Protein AF-A0A536LAM2-F1 (afdb_monomer)

Secondary structure (DSSP, 8-state):
--PPPEEEE-TT-SS--HHHHHHHHHHHHHHHHTT--EEEES--HHHHHHHHHTT-TTTSEEE-------------------------

Solvent-accessible surface area (backbone atoms only — not comparable to full-atom values): 5678 Å² total; per-residue (Å²): 130,89,58,75,61,47,77,42,80,31,68,84,50,83,78,60,51,72,66,56,49,51,54,50,53,50,51,33,51,55,29,44,77,71,68,25,44,40,35,38,32,59,65,41,71,70,43,51,52,50,35,50,74,70,68,36,55,92,74,48,48,67,52,74,77,78,71,78,76,80,74,74,75,80,78,84,78,83,81,86,82,88,84,87,79,95,76,135

Sequence (88 aa):
MATEPVIVDCACMARPDLAAIDWLARKQLEARRCGREVCLRNASLPLLQLIWLAGLDGSLRVEVKRQSEEREEAGGVEEEGELPDLSV

Structure (mmCIF, N/CA/C/O backbone):
data_AF-A0A536LAM2-F1
#
_entry.id   AF-A0A536LAM2-F1
#
loop_
_atom_site.group_PDB
_atom_site.id
_atom_site.type_symbol
_atom_site.label_atom_id
_atom_site.label_alt_id
_atom_site.label_comp_id
_atom_site.label_asym_id
_atom_site.label_entity_id
_atom_site.label_seq_id
_atom_site.pdbx_PDB_ins_code
_atom_site.Cartn_x
_atom_site.Cartn_y
_atom_site.Cartn_z
_atom_site.occupancy
_atom_site.B_iso_or_equiv
_atom_site.auth_seq_id
_atom_site.auth_comp_id
_atom_site.auth_asym_id
_atom_site.auth_atom_id
_atom_site.pdbx_PDB_model_num
ATOM 1 N N . MET A 1 1 ? -15.359 12.672 14.861 1.00 50.59 1 MET A N 1
ATOM 2 C CA . MET A 1 1 ? -13.950 13.105 14.779 1.00 50.59 1 MET A CA 1
ATOM 3 C C . MET A 1 1 ? -13.357 12.417 13.565 1.00 50.59 1 MET A C 1
ATOM 5 O O . MET A 1 1 ? -13.346 11.195 13.558 1.00 50.59 1 MET A O 1
ATOM 9 N N . ALA A 1 2 ? -13.004 13.150 12.509 1.00 59.78 2 ALA A N 1
ATOM 10 C CA . ALA A 1 2 ? -12.357 12.544 11.348 1.00 59.78 2 ALA A CA 1
ATOM 11 C C . ALA A 1 2 ? -10.920 12.188 11.744 1.00 59.78 2 ALA A C 1
ATOM 13 O O . ALA A 1 2 ? -10.130 13.078 12.047 1.00 59.78 2 ALA A O 1
ATOM 14 N N . THR A 1 3 ? -10.607 10.899 11.839 1.00 73.31 3 THR A N 1
ATOM 15 C CA . THR A 1 3 ? -9.250 10.437 12.132 1.00 73.31 3 THR A CA 1
ATOM 16 C C . THR A 1 3 ? -8.393 10.630 10.885 1.00 73.31 3 THR A C 1
ATOM 18 O O . THR A 1 3 ? -8.745 10.133 9.817 1.00 73.31 3 THR A O 1
ATOM 21 N N . GLU A 1 4 ? -7.276 11.351 10.998 1.00 85.12 4 GLU A N 1
ATOM 22 C CA . GLU A 1 4 ? -6.392 11.592 9.853 1.00 85.12 4 GLU A CA 1
ATOM 23 C C . GLU A 1 4 ? -5.821 10.271 9.310 1.00 85.12 4 GLU A C 1
ATOM 25 O O . GLU A 1 4 ? -5.270 9.476 10.091 1.00 85.12 4 GLU A O 1
ATOM 30 N N . PRO A 1 5 ? -5.914 10.014 7.992 1.00 86.69 5 PRO A N 1
ATOM 31 C CA . PRO A 1 5 ? -5.371 8.801 7.404 1.00 86.69 5 PRO A CA 1
ATOM 32 C C . PRO A 1 5 ? -3.842 8.780 7.498 1.00 86.69 5 PRO A C 1
ATOM 34 O O . PRO A 1 5 ? -3.167 9.808 7.552 1.00 86.69 5 PRO A O 1
ATOM 37 N N . VAL A 1 6 ? -3.281 7.579 7.534 1.00 89.94 6 VAL A N 1
ATOM 38 C CA . VAL A 1 6 ? -1.843 7.352 7.409 1.00 89.94 6 VAL A CA 1
ATOM 39 C C . VAL A 1 6 ? -1.512 7.327 5.923 1.00 89.94 6 VAL A C 1
ATOM 41 O O . VAL A 1 6 ? -1.957 6.436 5.205 1.00 89.94 6 VAL A O 1
ATOM 44 N N . ILE A 1 7 ? -0.736 8.298 5.451 1.00 91.62 7 ILE A N 1
ATOM 45 C CA . ILE A 1 7 ? -0.323 8.356 4.047 1.00 91.62 7 ILE A CA 1
ATOM 46 C C . ILE A 1 7 ? 0.948 7.528 3.865 1.00 91.62 7 ILE A C 1
ATOM 48 O O . ILE A 1 7 ? 1.929 7.726 4.582 1.00 91.62 7 ILE A O 1
ATOM 52 N N . VAL A 1 8 ? 0.937 6.627 2.886 1.00 91.25 8 VAL A N 1
ATOM 53 C CA . VAL A 1 8 ? 2.104 5.8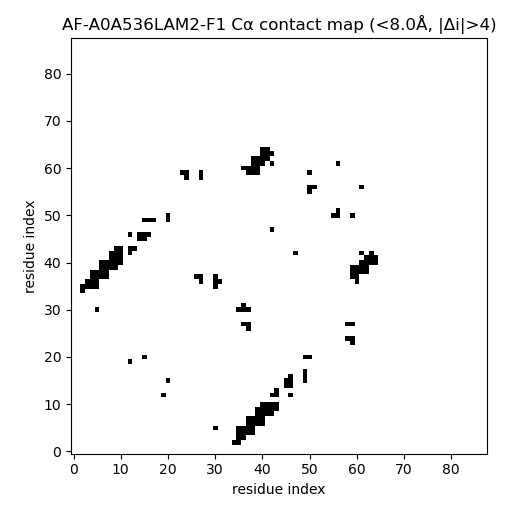40 2.476 1.00 91.25 8 VAL A CA 1
ATOM 54 C C . VAL A 1 8 ? 2.477 6.224 1.051 1.00 91.25 8 VAL A C 1
ATOM 56 O O . VAL A 1 8 ? 1.713 5.986 0.114 1.00 91.25 8 VAL A O 1
ATOM 59 N N . ASP A 1 9 ? 3.656 6.821 0.887 1.00 91.50 9 ASP A N 1
ATOM 60 C CA . ASP A 1 9 ? 4.215 7.109 -0.433 1.00 91.50 9 ASP A CA 1
ATOM 61 C C . ASP A 1 9 ? 4.835 5.838 -1.027 1.00 91.50 9 ASP A C 1
ATOM 63 O O . ASP A 1 9 ? 5.769 5.261 -0.471 1.00 91.50 9 ASP A O 1
ATOM 67 N N . CYS A 1 10 ? 4.284 5.396 -2.153 1.00 90.06 10 CYS A N 1
ATOM 68 C CA . CYS A 1 10 ? 4.674 4.184 -2.861 1.00 90.06 10 CYS A CA 1
ATOM 69 C C . CYS A 1 10 ? 5.639 4.467 -4.023 1.00 90.06 10 CYS A C 1
ATOM 71 O O . CYS A 1 10 ? 5.992 3.537 -4.747 1.00 90.06 10 CYS A O 1
ATOM 73 N N . ALA A 1 11 ? 6.109 5.710 -4.199 1.00 88.88 11 ALA A N 1
ATOM 74 C CA . ALA A 1 11 ? 7.018 6.073 -5.289 1.00 88.88 11 ALA A CA 1
ATOM 75 C C . ALA A 1 11 ? 8.331 5.266 -5.284 1.00 88.88 11 ALA A C 1
ATOM 77 O O . ALA A 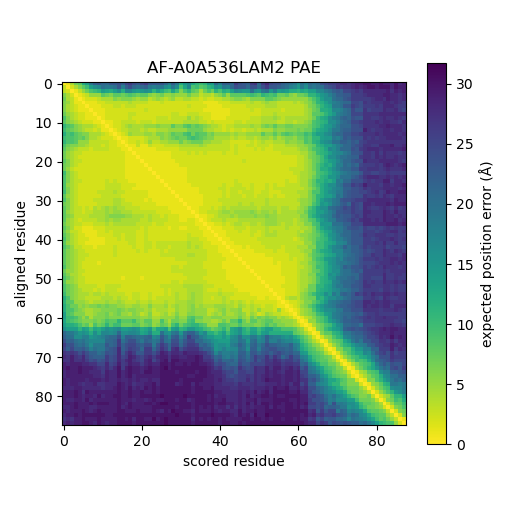1 11 ? 8.926 5.040 -6.334 1.00 88.88 11 ALA A O 1
ATOM 78 N N . CYS A 1 12 ? 8.779 4.792 -4.115 1.00 86.00 12 CYS A N 1
ATOM 79 C CA . CYS A 1 12 ? 9.969 3.948 -3.986 1.00 86.00 12 CYS A CA 1
ATOM 80 C C . CYS A 1 12 ? 9.731 2.467 -4.350 1.00 86.00 12 CYS A C 1
ATOM 82 O O . CYS A 1 12 ? 10.691 1.706 -4.472 1.00 86.00 12 CYS A O 1
ATOM 84 N N . MET A 1 13 ? 8.480 2.044 -4.558 1.00 87.12 13 MET A N 1
ATOM 85 C CA . MET A 1 13 ? 8.106 0.661 -4.879 1.00 87.12 13 MET A CA 1
ATOM 86 C C . MET A 1 13 ? 8.115 0.430 -6.396 1.00 87.12 13 MET A C 1
ATOM 88 O O . MET A 1 13 ? 7.083 0.178 -7.020 1.00 87.12 13 MET A O 1
ATOM 92 N N . ALA A 1 14 ? 9.301 0.526 -7.003 1.00 80.12 14 ALA A N 1
ATOM 93 C CA . ALA A 1 14 ? 9.474 0.385 -8.453 1.00 80.12 14 ALA A CA 1
ATOM 94 C C . ALA A 1 14 ? 9.096 -1.015 -8.975 1.00 80.12 14 ALA A C 1
ATOM 96 O O . ALA A 1 14 ? 8.638 -1.156 -10.107 1.00 80.12 14 ALA A O 1
ATOM 97 N N . ARG A 1 15 ? 9.276 -2.053 -8.150 1.00 88.75 15 ARG A N 1
ATOM 98 C CA . ARG A 1 15 ? 8.947 -3.441 -8.491 1.00 88.75 15 ARG A CA 1
ATOM 99 C C . ARG A 1 15 ? 8.230 -4.108 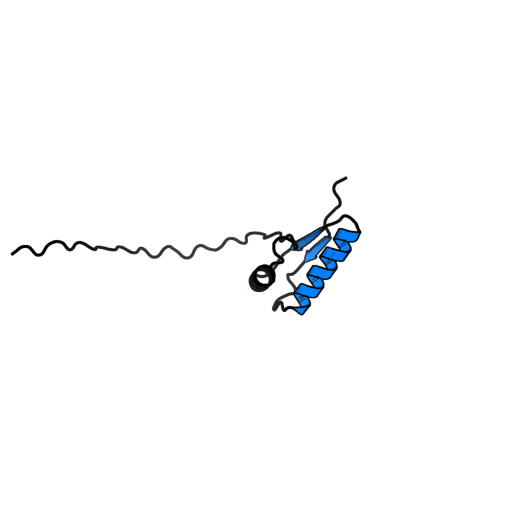-7.311 1.00 88.75 15 ARG A C 1
ATOM 101 O O . ARG A 1 15 ? 8.875 -4.782 -6.514 1.00 88.75 15 ARG A O 1
ATOM 108 N N . PRO A 1 16 ? 6.927 -3.837 -7.142 1.00 89.12 16 PRO A N 1
ATOM 109 C CA . PRO A 1 16 ? 6.157 -4.342 -6.016 1.00 89.12 16 PRO A CA 1
ATOM 110 C C . PRO A 1 16 ? 5.972 -5.857 -6.131 1.00 89.12 16 PRO A C 1
ATOM 112 O O . PRO A 1 16 ? 5.711 -6.385 -7.212 1.00 89.12 16 PRO A O 1
ATOM 115 N N . ASP A 1 17 ? 6.102 -6.542 -5.002 1.00 92.81 17 ASP A N 1
ATOM 116 C CA . ASP A 1 17 ? 5.903 -7.979 -4.858 1.00 92.81 17 ASP A CA 1
ATOM 117 C C . ASP A 1 17 ? 4.909 -8.274 -3.722 1.00 92.81 17 ASP A C 1
ATOM 119 O O . ASP A 1 17 ? 4.347 -7.372 -3.094 1.00 92.81 17 ASP A O 1
ATOM 123 N N . LEU A 1 18 ? 4.668 -9.556 -3.446 1.00 92.31 18 LEU A N 1
ATOM 124 C CA . LEU A 1 18 ? 3.752 -9.957 -2.377 1.00 92.31 18 LEU A CA 1
ATOM 125 C C . LEU A 1 18 ? 4.253 -9.566 -0.978 1.00 92.31 18 LEU A C 1
ATOM 127 O O . LEU A 1 18 ? 3.434 -9.402 -0.076 1.00 92.31 18 LEU A O 1
ATOM 131 N N . ALA A 1 19 ? 5.562 -9.372 -0.786 1.00 93.25 19 ALA A N 1
ATOM 132 C CA . ALA A 1 19 ? 6.096 -8.888 0.483 1.00 93.25 19 ALA A CA 1
ATOM 133 C C . ALA A 1 19 ? 5.743 -7.407 0.698 1.00 93.25 19 ALA A C 1
ATOM 135 O O . ALA A 1 19 ? 5.354 -7.020 1.802 1.00 93.25 19 ALA A O 1
ATOM 136 N N . ALA A 1 20 ? 5.789 -6.591 -0.359 1.00 92.06 20 ALA A N 1
ATOM 137 C CA . ALA A 1 20 ? 5.297 -5.216 -0.322 1.00 92.06 20 ALA A CA 1
ATOM 138 C C . ALA A 1 20 ? 3.791 -5.162 -0.000 1.00 92.06 20 ALA A C 1
ATOM 140 O O . ALA A 1 20 ? 3.365 -4.345 0.818 1.00 92.06 20 ALA A O 1
ATOM 141 N N . ILE A 1 21 ? 2.992 -6.066 -0.578 1.00 92.88 21 ILE A N 1
ATOM 142 C CA . ILE A 1 21 ? 1.556 -6.176 -0.280 1.00 92.88 21 ILE A CA 1
ATOM 143 C C . ILE A 1 21 ? 1.301 -6.569 1.178 1.00 92.88 21 ILE A C 1
ATOM 145 O O . ILE A 1 21 ? 0.491 -5.918 1.839 1.00 92.88 21 ILE A O 1
ATOM 149 N N . ASP A 1 22 ? 1.992 -7.588 1.701 1.00 93.88 22 ASP A N 1
ATOM 150 C CA . ASP A 1 22 ? 1.864 -7.995 3.109 1.00 93.88 22 ASP A CA 1
ATOM 151 C C . ASP A 1 22 ? 2.207 -6.831 4.047 1.00 93.88 22 ASP A C 1
ATOM 153 O O . ASP A 1 22 ? 1.466 -6.543 4.992 1.00 93.88 22 ASP A O 1
ATOM 157 N N . TRP A 1 23 ? 3.275 -6.090 3.745 1.00 94.25 23 TRP A N 1
ATOM 158 C CA . TRP A 1 23 ? 3.657 -4.914 4.520 1.00 94.25 23 TRP A CA 1
ATOM 159 C C . TRP A 1 23 ? 2.566 -3.830 4.516 1.00 94.25 23 TRP A C 1
ATOM 161 O O . TRP A 1 23 ? 2.199 -3.326 5.582 1.00 94.25 23 TRP A O 1
ATOM 171 N N . LEU A 1 24 ? 1.991 -3.508 3.351 1.00 92.88 24 LEU A N 1
ATOM 172 C CA . LEU A 1 24 ? 0.887 -2.544 3.232 1.00 92.88 24 LEU A CA 1
ATOM 173 C C . LEU A 1 24 ? -0.364 -3.007 3.988 1.00 92.88 24 LEU A C 1
ATOM 175 O O . LEU A 1 24 ? -0.973 -2.226 4.725 1.00 92.88 24 LEU A O 1
ATOM 179 N N . ALA A 1 25 ? -0.721 -4.285 3.864 1.00 92.50 25 ALA A N 1
ATOM 180 C CA . ALA A 1 25 ? -1.862 -4.874 4.557 1.00 92.50 25 ALA A CA 1
ATOM 181 C C . ALA A 1 25 ? -1.686 -4.815 6.083 1.00 92.50 25 ALA A C 1
ATOM 183 O O . ALA A 1 25 ? -2.611 -4.437 6.809 1.00 92.50 25 ALA A O 1
ATOM 184 N N . ARG A 1 26 ? -0.479 -5.102 6.585 1.00 93.25 26 ARG A N 1
ATOM 185 C CA . ARG A 1 26 ? -0.147 -4.957 8.011 1.00 93.25 26 ARG A CA 1
ATOM 186 C C . ARG A 1 26 ? -0.250 -3.512 8.478 1.00 93.25 26 AR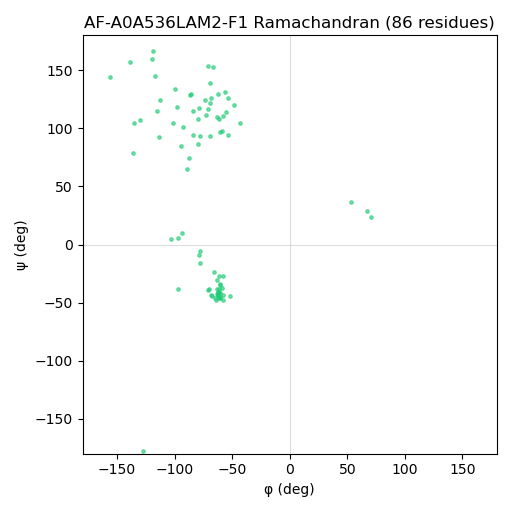G A C 1
ATOM 188 O O . ARG A 1 26 ? -0.830 -3.272 9.535 1.00 93.25 26 ARG A O 1
ATOM 195 N N . LYS A 1 27 ? 0.226 -2.545 7.688 1.00 93.25 27 LYS A N 1
ATOM 196 C CA . LYS A 1 27 ? 0.081 -1.116 8.020 1.00 93.25 27 LYS A CA 1
ATOM 197 C C . LYS A 1 27 ? -1.382 -0.689 8.076 1.00 93.25 27 LYS A C 1
ATOM 199 O O . LYS A 1 27 ? -1.780 0.015 9.003 1.00 93.25 27 LYS A O 1
ATOM 204 N N . GLN A 1 28 ? -2.204 -1.166 7.147 1.00 91.00 28 GLN A N 1
ATOM 205 C CA . GLN A 1 28 ? -3.645 -0.918 7.155 1.00 91.00 28 GLN A CA 1
ATOM 206 C C . GLN A 1 28 ? -4.329 -1.528 8.388 1.00 91.00 28 GLN A C 1
ATOM 208 O O . GLN A 1 28 ? -5.224 -0.902 8.965 1.00 91.00 28 GLN A O 1
ATOM 213 N N . LEU A 1 29 ? -3.902 -2.716 8.821 1.00 92.12 29 LEU A N 1
ATOM 214 C CA . LEU A 1 29 ? -4.399 -3.357 10.038 1.00 92.12 29 LEU A CA 1
ATOM 215 C C . LEU A 1 29 ? -3.986 -2.594 11.307 1.00 92.12 29 LEU A C 1
ATOM 217 O O . LEU A 1 29 ? -4.819 -2.382 12.188 1.00 92.12 29 LEU A O 1
ATOM 221 N N . GLU A 1 30 ? -2.727 -2.160 11.398 1.00 92.69 30 GLU A N 1
ATOM 222 C CA . GLU A 1 30 ? -2.222 -1.315 12.491 1.00 92.69 30 GLU A CA 1
ATOM 223 C C . GLU A 1 30 ? -3.015 -0.006 12.585 1.00 92.69 30 GLU A C 1
ATOM 225 O O . GLU A 1 30 ? -3.511 0.339 13.658 1.00 92.69 30 GLU A O 1
ATOM 230 N N . ALA A 1 31 ? -3.225 0.678 11.456 1.00 90.81 31 ALA A N 1
ATOM 231 C CA . ALA A 1 31 ? -4.021 1.899 11.407 1.00 90.81 31 ALA A CA 1
ATOM 232 C C . ALA A 1 31 ? -5.471 1.652 11.853 1.00 90.81 31 ALA A C 1
ATOM 234 O O . ALA A 1 31 ? -5.982 2.392 12.696 1.00 90.81 31 ALA A O 1
ATOM 235 N N . ARG A 1 32 ? -6.114 0.577 11.369 1.00 89.69 32 ARG A N 1
ATOM 236 C CA . ARG A 1 32 ? -7.502 0.234 11.738 1.00 89.69 32 ARG A CA 1
ATOM 237 C C . ARG A 1 32 ? -7.661 -0.040 13.224 1.00 89.69 32 ARG A C 1
ATOM 239 O O . ARG A 1 32 ? -8.644 0.396 13.814 1.00 89.69 32 ARG A O 1
ATOM 246 N N . ARG A 1 33 ? -6.684 -0.701 13.848 1.00 92.38 33 ARG A N 1
ATOM 247 C CA . ARG A 1 33 ? -6.665 -0.911 15.307 1.00 92.38 33 ARG A CA 1
ATOM 248 C C . ARG A 1 33 ? -6.613 0.404 16.087 1.00 92.38 33 ARG A C 1
ATOM 250 O O . ARG A 1 33 ? -7.121 0.460 17.200 1.00 92.38 33 ARG A O 1
ATOM 257 N N . CYS A 1 34 ? -6.062 1.458 15.492 1.00 90.19 34 CYS A N 1
ATOM 258 C CA . CYS A 1 34 ? -6.050 2.814 16.037 1.00 90.19 34 CYS A CA 1
ATOM 259 C C . CYS A 1 34 ? -7.225 3.688 15.553 1.00 90.19 34 CYS A C 1
ATOM 261 O O . CYS A 1 34 ? -7.204 4.897 15.773 1.00 90.19 34 CYS A O 1
ATOM 263 N N . GLY A 1 35 ? -8.229 3.121 14.870 1.00 90.38 35 GLY A N 1
ATOM 264 C CA . GLY A 1 35 ? -9.365 3.875 14.323 1.00 90.38 35 GLY A CA 1
ATOM 265 C C . GLY A 1 35 ? -9.013 4.772 13.129 1.00 90.38 35 GLY A C 1
ATOM 266 O O . GLY A 1 35 ? -9.695 5.768 12.885 1.00 90.38 35 GLY A O 1
ATOM 267 N N . ARG A 1 36 ? -7.933 4.452 12.409 1.00 90.31 36 ARG A N 1
ATOM 268 C CA . ARG A 1 36 ? -7.415 5.180 11.239 1.00 90.31 36 ARG A CA 1
ATOM 269 C C . ARG A 1 36 ? -7.419 4.282 10.000 1.00 90.31 36 ARG A C 1
ATOM 271 O O . ARG A 1 36 ? -7.521 3.061 10.097 1.00 90.31 36 ARG A O 1
ATOM 278 N N . GLU A 1 37 ? -7.250 4.879 8.829 1.00 88.56 37 GLU A N 1
ATOM 279 C CA . GLU A 1 37 ? -7.089 4.160 7.559 1.00 88.56 37 GLU A CA 1
ATOM 280 C C . GLU A 1 37 ? -5.739 4.493 6.911 1.00 88.56 37 GLU A C 1
ATOM 282 O O . GLU A 1 37 ? -5.128 5.503 7.259 1.00 88.56 37 GLU A O 1
ATOM 287 N N . VAL A 1 38 ? -5.257 3.640 6.000 1.00 90.19 38 VAL A N 1
ATOM 288 C CA . VAL A 1 38 ? -4.067 3.916 5.187 1.00 90.19 38 VAL A CA 1
ATOM 289 C C . VAL A 1 38 ? -4.508 4.387 3.804 1.00 90.19 38 VAL A C 1
ATOM 291 O O . VAL A 1 38 ? -5.371 3.768 3.184 1.00 90.19 38 VAL A O 1
ATOM 294 N N . CYS A 1 39 ? -3.880 5.456 3.319 1.00 89.56 39 CYS A N 1
ATOM 295 C CA . CYS A 1 39 ? -4.025 5.943 1.951 1.00 89.56 39 CYS A CA 1
ATOM 296 C C . CYS A 1 39 ? -2.704 5.766 1.198 1.00 89.56 39 CYS A C 1
ATOM 298 O O . CYS A 1 39 ? -1.663 6.270 1.633 1.00 89.56 39 CYS A O 1
ATOM 300 N N . LEU A 1 40 ? -2.742 5.067 0.063 1.00 91.06 40 LEU A N 1
ATOM 301 C CA . LEU A 1 40 ? -1.576 4.901 -0.806 1.00 91.06 40 LEU A CA 1
ATOM 302 C C . LEU A 1 40 ? -1.464 6.082 -1.766 1.00 91.06 40 LEU A C 1
ATOM 304 O O . LEU A 1 40 ? -2.424 6.406 -2.465 1.00 91.06 40 LEU A O 1
ATOM 308 N N . ARG A 1 41 ? -0.279 6.690 -1.829 1.00 90.62 41 ARG A N 1
ATOM 309 C CA . ARG A 1 41 ? 0.051 7.808 -2.719 1.00 90.62 41 ARG A CA 1
ATOM 310 C C . ARG A 1 41 ? 1.154 7.396 -3.690 1.00 90.62 41 ARG A C 1
ATOM 312 O O . ARG A 1 41 ? 2.052 6.656 -3.310 1.00 90.62 41 ARG A O 1
ATOM 319 N N . ASN A 1 42 ? 1.099 7.896 -4.927 1.00 89.62 42 ASN A N 1
ATOM 320 C CA . ASN A 1 42 ? 2.067 7.580 -5.991 1.00 89.62 42 ASN A CA 1
ATOM 321 C C . ASN A 1 42 ? 2.244 6.061 -6.212 1.00 89.62 42 ASN A C 1
ATOM 323 O O . ASN A 1 42 ? 3.352 5.580 -6.443 1.00 89.62 42 ASN A O 1
ATOM 327 N N . ALA A 1 43 ? 1.159 5.291 -6.089 1.00 89.94 43 ALA A N 1
ATOM 328 C CA . ALA A 1 43 ? 1.178 3.861 -6.362 1.00 89.94 43 ALA A CA 1
ATOM 329 C C . ALA A 1 43 ? 1.380 3.614 -7.864 1.00 89.94 43 ALA A C 1
ATOM 331 O O . ALA A 1 43 ? 0.649 4.154 -8.694 1.00 89.94 43 ALA A O 1
ATOM 332 N N . SER A 1 44 ? 2.384 2.806 -8.203 1.00 90.50 44 SER A N 1
ATOM 333 C CA . SER A 1 44 ? 2.689 2.435 -9.584 1.00 90.50 44 SER A CA 1
ATOM 334 C C . SER A 1 44 ? 1.622 1.490 -10.151 1.00 90.50 44 SER A C 1
ATOM 336 O O . SER A 1 44 ? 0.995 0.737 -9.406 1.00 90.50 44 SER A O 1
ATOM 338 N N . LEU A 1 45 ? 1.429 1.480 -11.476 1.00 90.38 45 LEU A N 1
ATOM 339 C CA . LEU A 1 45 ? 0.481 0.563 -12.133 1.00 90.38 45 LEU A CA 1
ATOM 340 C C . LEU A 1 45 ? 0.683 -0.915 -11.733 1.00 90.38 45 LEU A C 1
ATOM 342 O O . LEU A 1 45 ? -0.312 -1.556 -11.391 1.00 90.38 45 LEU A O 1
ATOM 346 N N . PRO A 1 46 ? 1.921 -1.457 -11.671 1.00 92.31 46 PRO A N 1
ATOM 347 C CA . PRO A 1 46 ? 2.141 -2.827 -11.204 1.00 92.31 46 PRO A CA 1
ATOM 348 C C . PRO A 1 46 ? 1.671 -3.063 -9.763 1.00 92.31 46 PRO A C 1
ATOM 350 O O . PRO A 1 46 ? 1.181 -4.144 -9.447 1.00 92.31 46 PRO A O 1
ATOM 353 N N . LEU A 1 47 ? 1.782 -2.057 -8.885 1.00 91.69 47 LEU A N 1
ATOM 354 C CA . LEU A 1 47 ? 1.307 -2.161 -7.503 1.00 91.69 47 LEU A CA 1
ATOM 355 C C . LEU A 1 47 ? -0.221 -2.231 -7.466 1.00 91.69 47 LEU A C 1
ATOM 357 O O . LEU A 1 47 ? -0.775 -3.060 -6.751 1.00 91.69 47 LEU A O 1
ATOM 361 N N . LEU A 1 48 ? -0.898 -1.399 -8.261 1.00 91.06 48 LEU A N 1
ATOM 362 C CA . LEU A 1 48 ? -2.361 -1.407 -8.361 1.00 91.06 48 LEU A CA 1
ATOM 363 C C . LEU A 1 48 ? -2.884 -2.740 -8.894 1.00 91.06 48 LEU A C 1
ATOM 365 O O . LEU A 1 48 ? -3.819 -3.301 -8.326 1.00 91.06 48 LEU A O 1
ATOM 369 N N . GLN A 1 49 ? -2.246 -3.274 -9.937 1.00 92.44 49 GLN A N 1
ATOM 370 C CA . GLN A 1 49 ? -2.575 -4.588 -10.489 1.00 92.44 49 GLN A CA 1
ATOM 371 C C . GLN A 1 49 ? -2.397 -5.694 -9.451 1.00 92.44 49 GLN A C 1
ATOM 373 O O . GLN A 1 49 ? -3.248 -6.571 -9.345 1.00 92.44 49 GLN A O 1
ATOM 378 N N . LEU A 1 50 ? -1.325 -5.639 -8.659 1.00 93.69 50 LEU A N 1
ATOM 379 C CA . LEU A 1 50 ? -1.073 -6.633 -7.624 1.00 93.69 50 LEU A CA 1
ATOM 380 C C . LEU A 1 50 ? -2.070 -6.529 -6.458 1.00 93.69 50 LEU A C 1
ATOM 382 O O . LEU A 1 50 ? -2.517 -7.555 -5.954 1.00 93.69 50 LEU A O 1
ATOM 386 N N . ILE A 1 51 ? -2.464 -5.315 -6.060 1.00 92.44 51 ILE A N 1
ATOM 387 C CA . ILE A 1 51 ? -3.520 -5.083 -5.058 1.00 92.44 51 ILE A CA 1
ATOM 388 C C . ILE A 1 51 ? -4.854 -5.658 -5.540 1.00 92.44 51 ILE A C 1
ATOM 390 O O . ILE A 1 51 ? -5.533 -6.344 -4.776 1.00 92.44 51 ILE A O 1
ATOM 394 N N . TRP A 1 52 ? -5.210 -5.404 -6.801 1.00 92.88 52 TRP A N 1
ATOM 395 C CA . TRP A 1 52 ? -6.428 -5.936 -7.409 1.00 92.88 52 TRP A CA 1
ATOM 396 C C . TRP A 1 52 ? -6.387 -7.464 -7.513 1.00 92.88 52 TRP A C 1
ATOM 398 O O . TRP A 1 52 ? -7.322 -8.135 -7.087 1.00 92.88 52 TRP A O 1
ATOM 408 N N . LEU A 1 53 ? -5.268 -8.026 -7.983 1.00 93.75 53 LEU A N 1
ATOM 409 C CA . LEU A 1 53 ? -5.051 -9.472 -8.060 1.00 93.75 53 LEU A CA 1
ATOM 410 C C . LEU A 1 53 ? -5.156 -10.144 -6.683 1.00 93.75 53 LEU A C 1
ATOM 412 O O . LEU A 1 53 ? -5.682 -11.248 -6.571 1.00 93.75 53 LEU A O 1
ATOM 416 N N . ALA A 1 54 ? -4.674 -9.476 -5.634 1.00 91.50 54 ALA A N 1
ATOM 417 C CA . ALA A 1 54 ? -4.767 -9.948 -4.256 1.00 91.50 54 ALA A CA 1
ATOM 418 C C . ALA A 1 54 ? -6.158 -9.742 -3.621 1.00 91.50 54 ALA A C 1
ATOM 420 O O . ALA A 1 54 ? -6.369 -10.179 -2.490 1.00 91.50 54 ALA A O 1
ATOM 421 N N . GLY A 1 55 ? -7.096 -9.070 -4.302 1.00 90.62 55 GLY A N 1
ATOM 422 C CA . GLY A 1 55 ? -8.427 -8.747 -3.774 1.00 90.62 55 GLY A CA 1
ATOM 423 C C . GLY A 1 55 ? -8.401 -7.752 -2.608 1.00 90.62 55 GLY A C 1
ATOM 424 O O . GLY A 1 55 ? -9.244 -7.812 -1.712 1.00 90.62 55 GLY A O 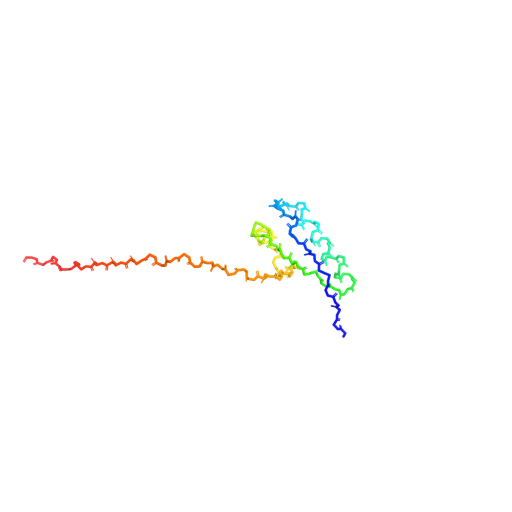1
ATOM 425 N N . LEU A 1 56 ? -7.397 -6.871 -2.567 1.00 89.50 56 LEU A N 1
ATOM 426 C CA . LEU A 1 56 ? -7.181 -5.915 -1.475 1.00 89.50 56 LEU A CA 1
ATOM 427 C C . LEU A 1 56 ? -7.611 -4.485 -1.820 1.00 89.50 56 LEU A C 1
ATOM 429 O O . LEU A 1 56 ? -7.431 -3.586 -0.998 1.00 89.50 56 LEU A O 1
ATOM 433 N N . ASP A 1 57 ? -8.207 -4.260 -2.986 1.00 86.81 57 ASP A N 1
ATOM 434 C CA . ASP A 1 57 ? -8.660 -2.954 -3.477 1.00 86.81 57 ASP A CA 1
ATOM 435 C C . ASP A 1 57 ? -9.713 -2.296 -2.565 1.00 86.81 57 ASP A C 1
ATOM 437 O O . ASP A 1 57 ? -9.673 -1.088 -2.341 1.00 86.81 57 ASP A O 1
ATOM 441 N N . GLY A 1 58 ? -10.600 -3.082 -1.946 1.00 82.38 58 GLY A N 1
ATOM 442 C CA . GLY A 1 58 ? -11.561 -2.575 -0.955 1.00 82.38 58 GLY A CA 1
ATOM 443 C C . GLY A 1 58 ? -10.960 -2.320 0.435 1.00 82.38 58 GLY A C 1
ATOM 444 O O . GLY A 1 58 ? -11.563 -1.640 1.269 1.00 82.38 58 GLY A O 1
ATOM 445 N N . SER A 1 59 ? -9.775 -2.871 0.710 1.00 83.25 59 SER A N 1
ATOM 446 C CA . SER A 1 59 ? -9.100 -2.748 2.008 1.00 83.25 59 SER A CA 1
ATOM 447 C C . SER A 1 59 ? -8.060 -1.634 2.025 1.00 83.25 59 SER A C 1
ATOM 449 O O . SER A 1 59 ? -7.940 -0.944 3.041 1.00 83.25 59 SER A O 1
ATOM 451 N N . LEU A 1 60 ? -7.326 -1.470 0.922 1.00 82.00 60 LEU A N 1
ATOM 452 C CA . LEU A 1 60 ? -6.283 -0.472 0.721 1.00 82.00 60 LEU A CA 1
ATOM 453 C C . LEU A 1 60 ? 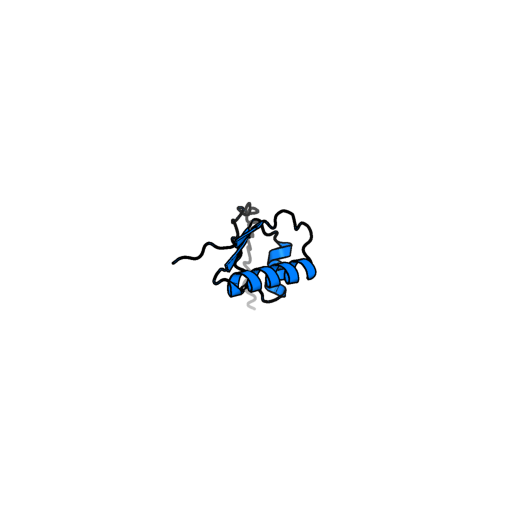-6.845 0.670 -0.124 1.00 82.00 60 LEU A C 1
ATOM 455 O O . LEU A 1 60 ? -6.992 0.539 -1.337 1.00 82.00 60 LEU A O 1
ATOM 459 N N . AR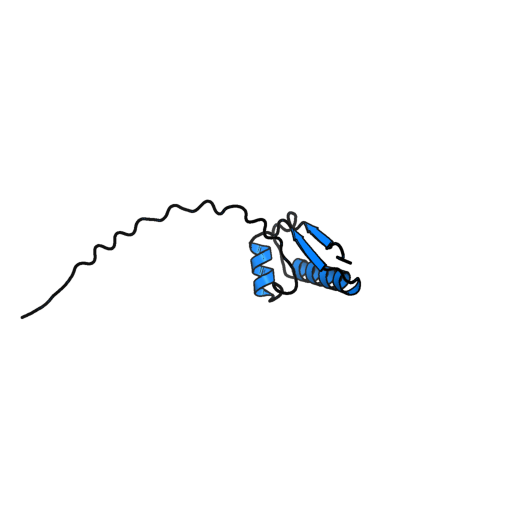G A 1 61 ? -7.144 1.814 0.502 1.00 75.94 61 ARG A N 1
ATOM 460 C CA . ARG A 1 61 ? -7.587 2.990 -0.254 1.00 75.94 61 ARG A CA 1
ATOM 461 C C . ARG A 1 61 ? -6.410 3.565 -1.030 1.00 75.94 61 ARG A C 1
ATOM 463 O O . ARG A 1 61 ? -5.432 4.036 -0.450 1.00 75.94 61 ARG A O 1
ATOM 470 N N . VAL A 1 62 ? -6.513 3.539 -2.351 1.00 70.44 62 VAL A N 1
ATOM 471 C CA . VAL A 1 62 ? -5.515 4.128 -3.239 1.00 70.44 62 VAL A CA 1
ATOM 472 C C . VAL A 1 62 ? -5.984 5.512 -3.666 1.00 70.44 62 VAL A C 1
ATOM 474 O 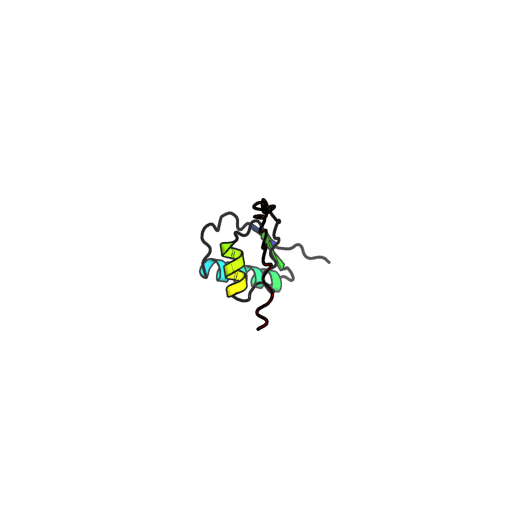O . VAL A 1 62 ? -7.002 5.643 -4.346 1.00 70.44 62 VAL A O 1
ATOM 477 N N . GLU A 1 63 ? -5.219 6.549 -3.330 1.00 63.28 63 GLU A N 1
ATOM 478 C CA . GLU A 1 63 ? -5.381 7.849 -3.975 1.00 63.28 63 GLU A CA 1
ATOM 479 C C . GLU A 1 63 ? -4.671 7.805 -5.326 1.00 63.28 63 GLU A C 1
ATOM 481 O O . GLU A 1 63 ? -3.499 8.168 -5.472 1.00 63.28 63 GLU A O 1
ATOM 486 N N . VAL A 1 64 ? -5.394 7.331 -6.341 1.00 55.38 64 VAL A N 1
ATOM 487 C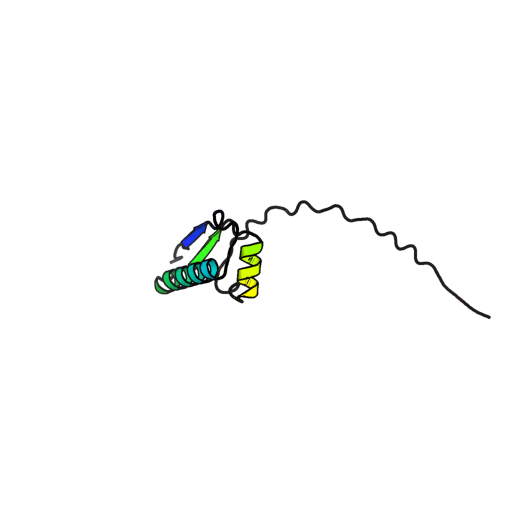 CA . VAL A 1 64 ? -4.944 7.439 -7.726 1.00 55.38 64 VAL A CA 1
ATOM 488 C C . VAL A 1 64 ? -5.002 8.919 -8.095 1.00 55.38 64 VAL A C 1
ATOM 490 O O . VAL A 1 64 ? -6.033 9.432 -8.533 1.00 55.38 64 VAL A O 1
ATOM 493 N N . LYS A 1 65 ? -3.885 9.635 -7.930 1.00 48.75 65 LYS A N 1
ATOM 494 C CA . LYS A 1 65 ? -3.638 10.821 -8.752 1.00 48.75 65 LYS A CA 1
ATOM 495 C C . LYS A 1 65 ? -3.644 10.321 -10.191 1.00 48.75 65 LYS A C 1
ATOM 497 O O . LYS A 1 65 ? -2.650 9.764 -10.638 1.00 48.75 65 LYS A O 1
ATOM 502 N N . ARG A 1 66 ? -4.783 10.462 -10.875 1.00 45.84 66 ARG A N 1
ATOM 503 C CA . ARG A 1 66 ? -4.917 10.259 -12.319 1.00 45.84 66 ARG A CA 1
ATOM 504 C C . ARG A 1 66 ? -3.858 11.130 -12.994 1.00 45.84 66 ARG A C 1
ATOM 506 O O . ARG A 1 66 ? -4.065 12.328 -13.170 1.00 45.84 66 ARG A O 1
ATOM 513 N N . GLN A 1 67 ? -2.693 10.563 -13.284 1.00 44.44 67 GLN A N 1
ATOM 514 C CA . GLN A 1 67 ? -1.815 11.132 -14.289 1.00 44.44 67 GLN A CA 1
ATOM 515 C C . GLN A 1 67 ? -2.544 10.901 -15.606 1.00 44.44 67 GLN A C 1
ATOM 517 O O . GLN A 1 67 ? -2.968 9.781 -15.877 1.00 44.44 67 GLN A O 1
ATOM 522 N N . SER A 1 68 ? -2.808 11.995 -16.319 1.00 45.56 68 SER A N 1
ATOM 523 C CA . SER A 1 68 ? -3.496 11.984 -17.603 1.00 45.56 68 SER A CA 1
ATOM 524 C C . SER A 1 68 ? -2.858 10.925 -18.490 1.00 45.56 68 SER A C 1
ATOM 526 O O . SER A 1 68 ? -1.663 10.989 -18.759 1.00 45.56 68 SER A O 1
ATOM 528 N N . GLU A 1 69 ? -3.653 9.954 -18.917 1.00 48.94 69 GLU A N 1
ATOM 529 C CA . GLU A 1 69 ? -3.314 9.128 -20.061 1.00 48.94 69 GLU A CA 1
ATOM 530 C C . GLU A 1 69 ? -3.265 10.112 -21.237 1.00 48.94 69 GLU A C 1
ATOM 532 O O . GLU A 1 69 ? -4.280 10.723 -21.585 1.00 48.94 69 GLU A O 1
ATOM 537 N N . GLU A 1 70 ? -2.072 10.387 -21.771 1.00 45.88 70 GLU A N 1
ATOM 538 C CA . GLU A 1 70 ? -1.962 10.966 -23.106 1.00 45.88 70 GLU A CA 1
ATOM 539 C C . GLU A 1 70 ? -2.596 9.948 -24.046 1.00 45.88 70 GLU A C 1
ATOM 541 O O . GLU A 1 70 ? -2.025 8.915 -24.378 1.00 45.88 70 GLU A O 1
ATOM 546 N N . ARG A 1 71 ? -3.864 10.222 -24.338 1.00 57.56 71 ARG A N 1
ATOM 547 C CA . ARG A 1 71 ? -4.723 9.567 -25.306 1.00 57.56 71 ARG A CA 1
ATOM 548 C C . ARG A 1 71 ? -3.919 9.335 -26.584 1.00 57.56 71 ARG A C 1
ATOM 550 O O . ARG A 1 71 ? -3.687 10.279 -27.332 1.00 57.56 71 ARG A O 1
ATOM 557 N N . GLU A 1 72 ? -3.506 8.092 -26.817 1.00 49.56 72 GLU A N 1
ATOM 558 C CA . GLU A 1 72 ? -3.097 7.649 -28.145 1.00 49.56 72 GLU A CA 1
ATOM 559 C C . GLU A 1 72 ? -4.248 7.984 -29.100 1.00 49.56 72 GLU A C 1
ATOM 561 O O . GLU A 1 72 ? -5.420 7.703 -28.820 1.00 49.56 72 GLU A O 1
ATOM 566 N N . GLU A 1 73 ? -3.926 8.713 -30.166 1.00 53.06 73 GLU A N 1
ATOM 567 C CA . GLU A 1 73 ? -4.907 9.182 -31.131 1.00 53.06 73 GLU A CA 1
ATOM 568 C C . GLU A 1 73 ? -5.694 7.995 -31.688 1.00 53.06 73 GLU A C 1
ATOM 570 O O . GLU A 1 73 ? -5.132 6.971 -32.076 1.00 53.06 73 GLU A O 1
ATOM 575 N N . ALA A 1 74 ? -7.021 8.128 -31.685 1.00 53.16 74 ALA A N 1
ATOM 576 C CA . ALA A 1 74 ? -7.924 7.121 -32.205 1.00 53.16 74 ALA A CA 1
ATOM 577 C C . ALA A 1 74 ? -7.584 6.857 -33.678 1.00 53.16 74 ALA A C 1
ATOM 579 O O . ALA A 1 74 ? -7.815 7.714 -34.531 1.00 53.16 74 ALA A O 1
ATOM 580 N N . GLY A 1 75 ? -7.038 5.673 -33.964 1.00 46.53 75 GLY A N 1
ATOM 581 C CA . GLY A 1 75 ? -6.914 5.170 -35.323 1.00 46.53 75 GLY A CA 1
ATOM 582 C C . GLY A 1 75 ? -8.294 5.169 -35.972 1.00 46.53 75 GLY A C 1
ATOM 583 O O . GLY A 1 75 ? -9.195 4.465 -35.516 1.00 46.53 75 GLY A O 1
ATOM 584 N N . GLY A 1 76 ? -8.468 6.003 -36.996 1.00 50.25 76 GLY A N 1
ATOM 585 C CA . GLY A 1 76 ? -9.658 6.000 -37.832 1.00 50.25 76 GLY A CA 1
ATOM 586 C C . GLY A 1 76 ? -9.776 4.647 -38.521 1.00 50.25 76 GLY A C 1
ATOM 587 O O . GLY A 1 76 ? -8.985 4.329 -39.404 1.00 50.25 76 GLY A O 1
ATOM 588 N N . VAL A 1 77 ? -10.735 3.840 -38.081 1.00 62.59 77 VAL A N 1
ATOM 589 C CA . VAL A 1 77 ? -11.191 2.662 -38.813 1.00 62.59 77 VAL A CA 1
ATOM 590 C C . VAL A 1 77 ? -12.370 3.118 -39.664 1.00 62.59 77 VAL A C 1
ATOM 592 O O . VAL A 1 77 ? -13.472 3.298 -39.152 1.00 62.59 77 VAL A O 1
ATOM 595 N N . GLU A 1 78 ? -12.126 3.341 -40.953 1.00 54.97 78 GLU A N 1
ATOM 596 C CA . GLU A 1 78 ? -13.182 3.364 -41.965 1.00 54.97 78 GLU A CA 1
ATOM 597 C C . GLU A 1 78 ? -13.428 1.908 -42.386 1.00 54.97 78 GLU A C 1
ATOM 599 O O . GLU A 1 78 ? -12.708 1.348 -43.211 1.00 54.97 78 GLU A O 1
ATOM 604 N N . GLU A 1 79 ? -14.407 1.253 -41.754 1.00 56.41 79 GLU A N 1
ATOM 605 C CA . GLU A 1 79 ? -14.992 0.023 -42.296 1.00 56.41 79 GLU A CA 1
ATOM 606 C C . GLU A 1 79 ? -15.969 0.406 -43.412 1.00 56.41 79 GLU A C 1
ATOM 608 O O . GLU A 1 79 ? -17.142 0.679 -43.164 1.00 56.41 79 GLU A O 1
ATOM 613 N N . GLU A 1 80 ? -15.493 0.423 -44.655 1.00 48.75 80 GLU A N 1
ATOM 614 C CA . GLU A 1 80 ? -16.360 0.481 -45.834 1.00 48.75 80 GLU A CA 1
ATOM 615 C C . GLU A 1 80 ? -16.737 -0.954 -46.231 1.00 48.75 80 GLU A C 1
ATOM 617 O O . GLU A 1 80 ? -16.190 -1.565 -47.148 1.00 48.75 80 GLU A O 1
ATOM 622 N N . GLY A 1 81 ? -17.631 -1.546 -45.438 1.00 59.44 81 GLY A N 1
ATOM 623 C CA . GLY A 1 81 ? -18.259 -2.830 -45.724 1.00 59.44 81 GLY A CA 1
ATOM 624 C C . GLY A 1 81 ? -19.600 -2.629 -46.418 1.00 59.44 81 GLY A C 1
ATOM 625 O O . GLY A 1 81 ? -20.633 -2.670 -45.759 1.00 59.44 81 GLY A O 1
ATOM 626 N N . GLU A 1 82 ? -19.602 -2.462 -47.740 1.00 52.69 82 GLU A N 1
ATOM 627 C CA . GLU A 1 82 ? -20.825 -2.551 -48.549 1.00 52.69 82 GLU A CA 1
ATOM 628 C C . GLU A 1 82 ? -20.726 -3.772 -49.479 1.00 52.69 82 GLU A C 1
ATOM 630 O O . GLU A 1 82 ? -20.175 -3.719 -50.578 1.00 52.69 82 GLU A O 1
ATOM 635 N N . LEU A 1 83 ? -21.249 -4.910 -49.017 1.00 60.47 83 LEU A N 1
ATOM 636 C CA . LEU A 1 83 ? -21.644 -6.034 -49.868 1.00 60.47 83 LEU A CA 1
ATOM 637 C C . LEU A 1 83 ? -23.067 -6.444 -49.484 1.00 60.47 83 LEU A C 1
ATOM 639 O O . LEU A 1 83 ? -23.278 -7.034 -48.423 1.00 60.47 83 LEU A O 1
ATOM 643 N N . PRO A 1 84 ? -24.042 -6.135 -50.345 1.00 51.22 84 PRO A N 1
ATOM 644 C CA . PRO A 1 84 ? -25.073 -7.116 -50.693 1.00 51.22 84 PRO A CA 1
ATOM 645 C C . PRO A 1 84 ? -25.382 -7.048 -52.210 1.00 51.22 84 PRO A C 1
ATOM 647 O O . PRO A 1 84 ? -25.123 -6.045 -52.859 1.00 51.22 84 PRO A O 1
ATOM 650 N N . ASP A 1 85 ? -25.911 -8.042 -52.914 1.00 50.19 85 ASP A N 1
ATOM 651 C CA . ASP A 1 85 ? -26.575 -9.296 -52.579 1.00 50.19 85 ASP A CA 1
ATOM 652 C C . ASP A 1 85 ? -26.404 -10.248 -53.781 1.00 50.19 85 ASP A C 1
ATOM 654 O O . ASP A 1 85 ? -26.431 -9.824 -54.939 1.00 50.19 85 ASP A O 1
ATOM 658 N N . LEU A 1 86 ? -26.235 -11.538 -53.497 1.00 53.38 86 LEU A N 1
ATOM 659 C CA . LEU A 1 86 ? -26.384 -12.613 -54.471 1.00 53.38 86 LEU A CA 1
ATOM 660 C C . LEU A 1 86 ? -27.880 -12.890 -54.648 1.00 53.38 86 LEU A C 1
ATOM 662 O O . LEU A 1 86 ? -28.484 -13.547 -53.803 1.00 53.38 86 LEU A O 1
ATOM 666 N N . SER A 1 87 ? -28.447 -12.502 -55.787 1.00 56.62 87 SER A N 1
ATOM 667 C CA . SER A 1 87 ? -29.743 -13.015 -56.236 1.00 56.62 87 SER A CA 1
ATOM 668 C C . SER A 1 87 ? -29.706 -13.385 -57.727 1.00 56.62 87 SER A C 1
ATOM 670 O O . SER A 1 87 ? -29.682 -12.517 -58.589 1.00 56.62 87 SER A O 1
ATOM 672 N N . VAL A 1 88 ? -29.657 -14.710 -57.947 1.00 50.66 88 VAL A N 1
ATOM 673 C CA . VAL A 1 88 ? -30.071 -15.549 -59.102 1.00 50.66 88 VAL A CA 1
ATOM 674 C C . VAL A 1 88 ? -29.954 -15.025 -60.538 1.00 50.66 88 VAL A C 1
ATOM 676 O O . VAL A 1 88 ? -30.692 -14.099 -60.931 1.00 50.66 88 VAL A O 1
#

Radius of gyration: 22.16 Å; Cα contacts (8 Å, |Δi|>4): 88; chains: 1; bounding box: 40×29×75 Å

Nearest PDB structures (foldseek):
  1til-assembly1_B  TM=8.404E-01  e=1.414E-01  Geobacillus stearothermophilus
  1sbo-assembly1_A  TM=8.404E-01  e=1.319E-01  Thermotoga maritima
  2ka5-assembly1_A  TM=8.352E-01  e=5.252E-01  Thermotoga maritima
  6ki2-assembly1_B  TM=7.491E-01  e=2.457E-01  Synechocystis sp. PCC 6803
  4hyl-assembly1_A  TM=9.004E-01  e=8.517E-01  Haliangium ochraceum DSM 14365

pLDDT: mean 77.74, std 17.79, range [44.44, 94.25]

Foldseek 3Di:
DQDDAAEDECLVVPDDDVVNVVVQLVVQVVQVVVVHGYEYDPHDPNRVVVCVVVVNPVSYHYPPPPPDDPDDDDDDDPPPDDDDDDDD

Mean predicted aligned error: 12.68 Å